Protein AF-A0A3E0WS18-F1 (afdb_monomer)

Mean predicted aligned error: 5.96 Å

pLDDT: mean 83.62, std 7.88, range [59.72, 91.38]

Radius of gyration: 14.19 Å; Cα contacts (8 Å, |Δi|>4): 54; chains: 1; bounding box: 28×22×42 Å

Nearest PDB structures (foldseek):
  3kaw-assembly1_A  TM=7.492E-01  e=6.828E+00  Pseudomonas aeruginosa
  3kav-assembly1_A  TM=7.507E-01  e=7.767E+00  Pseudomonas aeruginosa
  2f23-assembly2_B  TM=5.134E-01  e=8.835E+00  Thermus thermophilus HB27

Sequence (76 aa):
MAAEEAWLNSWERIRQERDQLMLETDWMILPDSPLSDADRDAVKAYRQALRDVPQDFAEPAAVEWPNKPAVVTEHA

Structure (mmCIF, N/CA/C/O backbone):
data_AF-A0A3E0WS18-F1
#
_entry.id   AF-A0A3E0WS18-F1
#
loop_
_atom_site.group_PDB
_atom_site.id
_atom_site.type_symbol
_atom_site.label_atom_id
_atom_site.label_alt_id
_atom_site.label_comp_id
_atom_site.label_asym_id
_atom_site.label_entity_id
_atom_site.label_seq_id
_atom_site.pdbx_PDB_ins_code
_atom_site.Cartn_x
_atom_site.Cartn_y
_atom_site.Cartn_z
_atom_site.occupancy
_atom_site.B_iso_or_equiv
_atom_site.auth_seq_id
_atom_site.auth_comp_id
_atom_site.auth_asym_id
_atom_site.auth_atom_id
_atom_site.pdbx_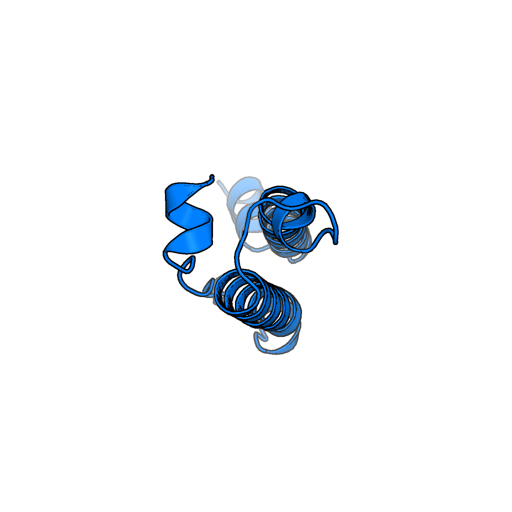PDB_model_num
ATOM 1 N N . MET A 1 1 ? 10.053 13.260 -23.806 1.00 59.72 1 MET A N 1
ATOM 2 C CA . MET A 1 1 ? 9.904 12.125 -24.746 1.00 59.72 1 MET A CA 1
ATOM 3 C C . MET A 1 1 ? 10.670 10.908 -24.210 1.00 59.72 1 MET A C 1
ATOM 5 O O . MET A 1 1 ? 10.208 10.383 -23.213 1.00 59.72 1 MET A O 1
ATOM 9 N N . ALA A 1 2 ? 11.863 10.520 -24.693 1.00 63.41 2 ALA A N 1
ATOM 10 C CA . ALA A 1 2 ? 12.492 9.238 -24.292 1.00 63.41 2 ALA A CA 1
ATOM 11 C C . ALA A 1 2 ? 12.874 9.093 -22.795 1.00 63.41 2 ALA A C 1
ATOM 13 O O . ALA A 1 2 ? 12.711 8.024 -22.216 1.00 63.41 2 ALA A O 1
ATOM 14 N N . ALA A 1 3 ? 13.364 10.155 -22.142 1.00 64.00 3 ALA A N 1
ATOM 15 C CA . ALA A 1 3 ? 13.710 10.108 -20.711 1.00 64.00 3 ALA A CA 1
ATOM 16 C C . ALA A 1 3 ? 12.473 10.053 -19.792 1.00 64.00 3 ALA A C 1
ATOM 18 O O . ALA A 1 3 ? 12.529 9.516 -18.691 1.00 64.00 3 ALA A O 1
ATOM 19 N N . GLU A 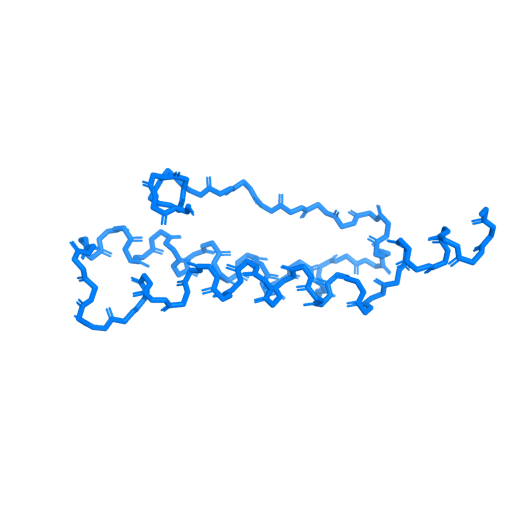1 4 ? 11.353 10.597 -20.262 1.00 62.84 4 GLU A N 1
ATOM 20 C CA . GLU A 1 4 ? 10.082 10.629 -19.538 1.00 62.84 4 GLU A CA 1
ATOM 21 C C . GLU A 1 4 ? 9.389 9.267 -19.621 1.00 62.84 4 GLU A C 1
ATOM 23 O O . GLU A 1 4 ? 8.959 8.732 -18.607 1.00 62.84 4 GLU A O 1
ATOM 28 N N . GLU A 1 5 ? 9.417 8.635 -20.796 1.00 62.75 5 GLU A N 1
ATOM 29 C CA . GLU A 1 5 ? 8.983 7.246 -20.989 1.00 62.75 5 GLU A CA 1
ATOM 30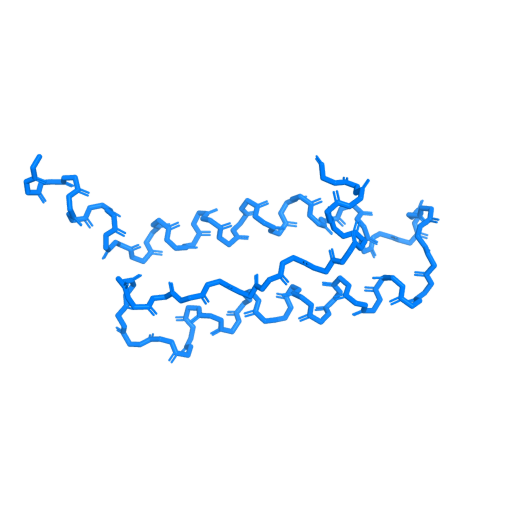 C C . GLU A 1 5 ? 9.816 6.258 -20.159 1.00 62.75 5 GLU A C 1
ATOM 32 O O . GLU A 1 5 ? 9.270 5.323 -19.574 1.00 62.75 5 GLU A O 1
ATOM 37 N N . ALA A 1 6 ? 11.130 6.483 -20.047 1.00 68.75 6 ALA A N 1
ATOM 38 C CA . ALA A 1 6 ? 12.007 5.653 -19.223 1.00 68.75 6 ALA A CA 1
ATOM 39 C C . ALA A 1 6 ? 11.680 5.757 -17.723 1.00 68.75 6 ALA A C 1
ATOM 41 O O . ALA A 1 6 ? 11.730 4.753 -17.015 1.00 68.75 6 ALA A O 1
ATOM 42 N N . TRP A 1 7 ? 11.318 6.949 -17.236 1.00 71.50 7 TRP A N 1
ATOM 43 C CA . TRP A 1 7 ? 10.893 7.132 -15.847 1.00 71.50 7 TRP A CA 1
ATOM 44 C C . TRP A 1 7 ? 9.495 6.553 -15.594 1.00 71.50 7 TRP A C 1
ATOM 46 O O . TRP A 1 7 ? 9.284 5.874 -14.586 1.00 71.50 7 TRP A O 1
ATOM 56 N N . LEU A 1 8 ? 8.562 6.741 -16.532 1.00 73.19 8 LEU A N 1
ATOM 57 C CA . LEU A 1 8 ? 7.215 6.169 -16.460 1.00 73.19 8 LEU A CA 1
ATOM 58 C C . LEU A 1 8 ? 7.237 4.636 -16.402 1.00 73.19 8 LEU A C 1
ATOM 60 O O . LEU A 1 8 ? 6.412 4.056 -15.701 1.00 73.19 8 LEU A O 1
ATOM 64 N N . ASN A 1 9 ? 8.211 4.004 -17.054 1.00 78.38 9 ASN A N 1
ATOM 65 C CA . ASN A 1 9 ? 8.407 2.554 -17.067 1.00 78.38 9 ASN A CA 1
ATOM 66 C C . ASN A 1 9 ? 9.548 2.118 -16.136 1.00 78.38 9 ASN A C 1
ATOM 68 O O . ASN A 1 9 ? 10.255 1.151 -16.418 1.00 78.38 9 ASN A O 1
ATOM 72 N N . SER A 1 10 ? 9.772 2.838 -15.036 1.00 85.25 10 SER A N 1
ATOM 73 C CA . SER A 1 10 ? 10.794 2.481 -14.053 1.00 85.25 10 SER A C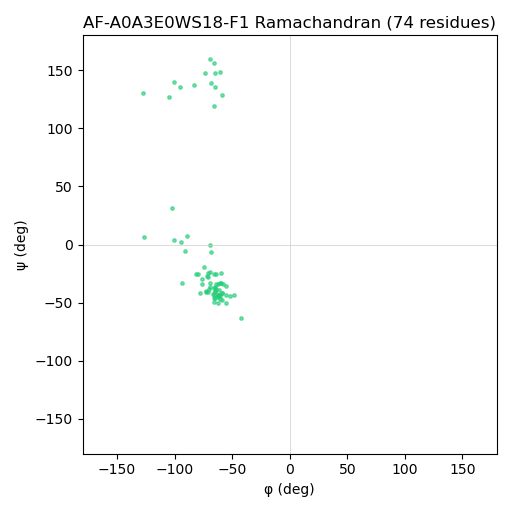A 1
ATOM 74 C C . SER A 1 10 ? 10.184 1.778 -12.841 1.00 85.25 10 SER A C 1
ATOM 76 O O . SER A 1 10 ? 9.154 2.181 -12.302 1.00 85.25 10 SER A O 1
ATO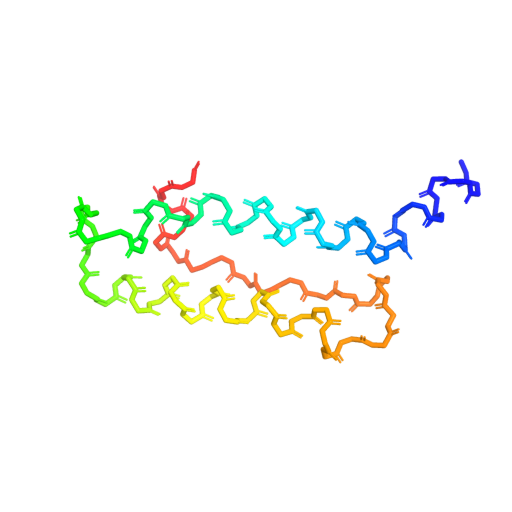M 78 N N . TRP A 1 11 ? 10.878 0.755 -12.340 1.00 86.25 11 TRP A N 1
ATOM 79 C CA . TRP A 1 11 ? 10.550 0.132 -11.053 1.00 86.25 11 TRP A CA 1
ATOM 80 C C . TRP A 1 11 ? 10.620 1.116 -9.881 1.00 86.25 11 TRP A C 1
ATOM 82 O O . TRP A 1 11 ? 9.980 0.906 -8.853 1.00 86.25 11 TRP A O 1
ATOM 92 N N . GLU A 1 12 ? 11.396 2.188 -10.028 1.00 86.62 12 GLU A N 1
ATOM 93 C CA . GLU A 1 12 ? 11.489 3.262 -9.046 1.00 86.62 12 GLU A CA 1
ATOM 94 C C . GLU A 1 12 ? 10.169 4.027 -8.922 1.00 86.62 12 GLU A C 1
ATOM 96 O O . GLU A 1 12 ? 9.677 4.187 -7.807 1.00 86.62 12 GLU A O 1
ATOM 101 N N . ARG A 1 13 ? 9.536 4.393 -10.045 1.00 88.12 13 ARG A N 1
ATOM 102 C CA . ARG A 1 13 ? 8.196 4.993 -10.047 1.00 88.12 13 ARG A CA 1
ATOM 103 C C . ARG A 1 13 ? 7.168 4.072 -9.392 1.00 88.12 13 ARG A C 1
ATOM 105 O O . ARG A 1 13 ? 6.431 4.519 -8.521 1.00 88.12 13 ARG A O 1
ATOM 112 N N . ILE A 1 14 ? 7.150 2.788 -9.756 1.00 89.12 14 ILE A N 1
ATOM 113 C CA . ILE A 1 14 ? 6.213 1.813 -9.167 1.00 89.12 14 ILE A CA 1
ATOM 114 C C . ILE A 1 14 ? 6.399 1.716 -7.650 1.00 89.12 14 ILE A C 1
ATOM 116 O O . ILE A 1 14 ? 5.427 1.696 -6.898 1.00 89.12 14 ILE A O 1
ATOM 120 N N . ARG A 1 15 ? 7.647 1.707 -7.168 1.00 88.88 15 ARG A N 1
ATOM 121 C CA . ARG A 1 15 ? 7.930 1.728 -5.726 1.00 88.88 15 ARG A CA 1
ATOM 122 C C . ARG A 1 15 ? 7.471 3.027 -5.069 1.00 88.88 15 ARG A C 1
ATOM 124 O O . ARG A 1 15 ? 6.906 2.953 -3.986 1.00 88.88 15 ARG A O 1
ATOM 131 N N . GLN A 1 16 ? 7.658 4.181 -5.713 1.00 89.31 16 GLN A N 1
ATOM 132 C CA . GLN A 1 16 ? 7.147 5.452 -5.193 1.00 89.31 16 GLN A CA 1
ATOM 133 C C . GLN A 1 16 ? 5.620 5.462 -5.101 1.00 89.31 16 GLN A C 1
ATOM 135 O O . GLN A 1 16 ? 5.088 5.852 -4.068 1.00 89.31 16 GLN A O 1
ATOM 140 N N . GLU A 1 17 ? 4.914 5.001 -6.133 1.00 89.56 17 GLU A N 1
ATOM 141 C CA . GLU A 1 17 ? 3.449 4.909 -6.124 1.00 89.56 17 GLU A CA 1
ATOM 142 C C . GLU A 1 17 ? 2.955 3.951 -5.032 1.00 89.56 17 GLU A C 1
ATOM 144 O O . GLU A 1 17 ? 2.067 4.311 -4.258 1.00 89.56 17 GLU A O 1
ATOM 149 N N . ARG A 1 18 ? 3.595 2.781 -4.877 1.00 91.12 18 ARG A N 1
ATOM 150 C CA . ARG A 1 18 ? 3.330 1.870 -3.753 1.00 91.12 18 ARG A CA 1
ATOM 151 C C . ARG A 1 18 ? 3.501 2.591 -2.421 1.00 91.12 18 ARG A C 1
ATOM 153 O O . ARG A 1 18 ? 2.632 2.489 -1.563 1.00 91.12 18 ARG A O 1
ATOM 160 N N . ASP A 1 19 ? 4.621 3.283 -2.235 1.00 90.38 19 ASP A N 1
ATOM 161 C CA . ASP A 1 19 ? 4.946 3.937 -0.970 1.00 90.38 19 ASP A CA 1
ATOM 162 C C . ASP A 1 19 ? 3.957 5.070 -0.657 1.00 90.38 19 ASP A C 1
ATOM 164 O O . ASP A 1 19 ? 3.549 5.199 0.494 1.00 90.38 19 ASP A O 1
ATOM 168 N N . GLN A 1 20 ? 3.488 5.818 -1.662 1.00 89.69 20 GLN A N 1
ATOM 169 C CA . GLN A 1 20 ? 2.412 6.808 -1.506 1.00 89.69 20 GLN A CA 1
ATOM 170 C C . GLN A 1 20 ? 1.094 6.154 -1.072 1.00 89.69 20 GLN A C 1
ATOM 172 O O . GLN A 1 20 ? 0.514 6.552 -0.065 1.00 89.69 20 GLN A O 1
ATOM 177 N N . LEU A 1 21 ? 0.653 5.098 -1.763 1.00 88.75 21 LEU A N 1
ATOM 178 C CA . LEU A 1 21 ? -0.583 4.378 -1.422 1.00 88.75 21 LEU A CA 1
ATOM 179 C C . LEU A 1 21 ? -0.499 3.701 -0.042 1.00 88.75 21 LEU A C 1
ATOM 181 O O . LEU A 1 21 ? -1.487 3.606 0.692 1.00 88.75 21 LEU A O 1
ATOM 185 N N . MET A 1 22 ? 0.690 3.234 0.342 1.00 88.88 22 MET A N 1
ATOM 186 C CA . MET A 1 22 ? 0.945 2.722 1.684 1.00 88.88 22 MET A CA 1
ATOM 187 C C . MET A 1 22 ? 0.933 3.837 2.730 1.00 88.88 22 MET A C 1
ATOM 189 O O . MET A 1 22 ? 0.407 3.613 3.813 1.00 88.88 22 MET A O 1
ATOM 193 N N . LEU A 1 23 ? 1.456 5.026 2.433 1.00 89.56 23 LEU A N 1
ATOM 194 C CA . LEU A 1 23 ? 1.420 6.169 3.347 1.00 89.56 23 LEU A CA 1
ATOM 195 C C . LEU A 1 23 ? -0.022 6.643 3.596 1.00 89.56 23 LEU A C 1
ATOM 197 O O . LEU A 1 23 ? -0.416 6.822 4.747 1.00 89.56 23 LEU A O 1
ATOM 201 N N . GLU A 1 24 ? -0.825 6.768 2.532 1.00 88.31 24 GLU A N 1
ATOM 202 C CA . GLU A 1 24 ? -2.250 7.141 2.601 1.00 88.31 24 GLU A CA 1
ATOM 203 C C . GLU A 1 24 ? -3.046 6.208 3.521 1.00 88.31 24 GLU A C 1
ATOM 205 O O . GLU A 1 24 ? -3.948 6.635 4.237 1.00 88.31 24 GLU A O 1
ATOM 210 N N . THR A 1 25 ? -2.689 4.924 3.521 1.00 88.38 25 THR A N 1
ATOM 211 C CA . THR A 1 25 ? -3.385 3.878 4.278 1.00 88.38 25 THR A CA 1
ATOM 212 C C . THR A 1 25 ? -2.685 3.491 5.582 1.00 88.38 25 THR A C 1
ATOM 214 O O . THR A 1 25 ? -3.115 2.553 6.253 1.00 88.38 25 THR A O 1
ATOM 217 N N . ASP A 1 26 ? -1.593 4.165 5.959 1.00 87.75 26 ASP A N 1
ATOM 218 C CA . ASP A 1 26 ? -0.773 3.772 7.114 1.00 87.75 26 ASP A CA 1
ATOM 219 C C . ASP A 1 26 ? -1.481 4.042 8.440 1.00 87.75 26 ASP A C 1
ATOM 221 O O . ASP A 1 26 ? -1.516 3.192 9.327 1.00 87.75 26 ASP A O 1
ATOM 225 N N . TRP A 1 27 ? -2.153 5.187 8.544 1.00 87.12 27 TRP A N 1
ATOM 226 C CA . TRP A 1 27 ? -2.923 5.545 9.732 1.00 87.12 27 TRP A CA 1
ATOM 227 C C . TRP A 1 27 ? -4.176 4.670 9.914 1.00 87.12 27 TRP A C 1
ATOM 229 O O . TRP A 1 27 ? -4.663 4.499 11.030 1.00 87.12 27 TRP A O 1
ATOM 239 N N . MET A 1 28 ? -4.685 4.077 8.831 1.00 86.81 28 MET A N 1
ATOM 240 C CA . MET A 1 28 ? -5.881 3.232 8.840 1.00 86.81 28 MET A CA 1
ATOM 241 C C . MET A 1 28 ? -5.642 1.884 9.535 1.00 86.81 28 MET A C 1
ATOM 243 O O . MET A 1 28 ? -6.561 1.304 10.100 1.00 86.81 28 MET A O 1
ATOM 247 N N . ILE A 1 29 ? -4.405 1.379 9.531 1.00 84.75 29 ILE A N 1
ATOM 248 C CA . ILE A 1 29 ? -4.051 0.108 10.187 1.00 84.75 29 ILE A CA 1
ATOM 249 C C . ILE A 1 29 ? -3.588 0.278 11.641 1.00 84.75 29 ILE A C 1
ATOM 251 O O . ILE A 1 29 ? -3.375 -0.730 12.326 1.00 84.75 29 ILE A O 1
ATOM 255 N N . LEU A 1 30 ? -3.446 1.519 12.119 1.00 86.75 30 LEU A N 1
ATOM 256 C CA . LEU A 1 30 ? -3.055 1.809 13.497 1.00 86.75 30 LEU A CA 1
ATOM 257 C C . LEU A 1 30 ? -4.124 1.333 14.496 1.00 86.75 30 LEU A C 1
ATOM 259 O O . LEU A 1 30 ? -5.316 1.357 14.186 1.00 86.75 30 LEU A O 1
ATOM 263 N N . PRO A 1 31 ? -3.717 0.907 15.707 1.00 78.88 31 PRO A N 1
ATOM 264 C CA . PRO A 1 31 ? -4.651 0.462 16.742 1.00 78.88 31 PRO A CA 1
ATOM 265 C C . PRO A 1 31 ? -5.587 1.578 17.227 1.00 78.88 31 PRO A C 1
ATOM 267 O O . PRO A 1 31 ? -6.689 1.276 17.665 1.00 78.88 31 PRO A O 1
ATOM 270 N N . ASP A 1 32 ? -5.170 2.841 17.103 1.00 80.75 32 ASP A N 1
ATOM 271 C CA . ASP A 1 32 ? -5.958 4.026 17.474 1.00 80.75 32 ASP A CA 1
ATOM 272 C C . ASP A 1 32 ? -6.834 4.558 16.322 1.00 80.75 32 ASP A C 1
ATOM 274 O O . ASP A 1 32 ? -7.408 5.643 16.420 1.00 80.75 32 ASP A O 1
ATOM 278 N N . SER A 1 33 ? -6.918 3.834 15.201 1.00 80.12 33 SER A N 1
ATOM 279 C CA . SER A 1 33 ? -7.735 4.257 14.066 1.00 80.12 33 SER A CA 1
ATOM 280 C C . SER A 1 33 ? -9.230 4.182 14.411 1.00 80.12 33 SER A C 1
ATOM 282 O O . SER A 1 33 ? -9.663 3.194 15.006 1.00 80.12 33 SER A O 1
ATOM 284 N N . PRO A 1 34 ? -10.054 5.166 14.002 1.00 83.06 34 PRO A N 1
ATOM 285 C CA . PRO A 1 34 ? -11.508 5.119 14.185 1.00 83.06 34 PRO A CA 1
ATOM 286 C C . PRO A 1 34 ? -12.207 4.056 13.316 1.00 83.06 34 PRO A C 1
ATOM 288 O O . PRO A 1 34 ? -13.431 3.939 13.364 1.00 83.06 34 PRO A O 1
ATOM 291 N N . LEU A 1 35 ? -11.454 3.314 12.498 1.00 84.75 35 LEU A N 1
ATOM 292 C CA . LEU A 1 35 ? -11.961 2.280 11.605 1.00 84.75 35 LEU A CA 1
ATOM 293 C C . LEU A 1 35 ? -12.385 1.014 12.352 1.00 84.75 35 LEU A C 1
ATOM 295 O O . LEU A 1 35 ? -11.775 0.610 13.343 1.00 84.75 35 LEU A O 1
ATOM 299 N N . SER A 1 36 ? -13.408 0.345 11.819 1.00 87.19 36 SER A N 1
ATOM 300 C CA . SER A 1 36 ? -13.822 -0.963 12.318 1.00 87.19 36 SER A CA 1
ATOM 301 C C . SER A 1 36 ? -12.774 -2.039 12.000 1.00 87.19 36 SER A C 1
ATOM 303 O O . SER A 1 36 ? -11.961 -1.891 11.086 1.00 87.19 36 SER A O 1
ATOM 305 N N . ASP A 1 37 ? -12.799 -3.164 12.720 1.00 85.94 37 ASP A N 1
ATOM 306 C CA . ASP A 1 37 ? -11.896 -4.289 12.433 1.00 85.94 37 ASP A CA 1
ATOM 307 C C . ASP A 1 37 ? -12.056 -4.819 10.998 1.00 85.94 37 ASP A C 1
ATOM 309 O O . ASP A 1 37 ? -11.066 -5.176 10.361 1.00 85.94 37 ASP A O 1
ATOM 313 N N . ALA A 1 38 ? -13.281 -4.791 10.460 1.00 86.38 38 ALA A N 1
ATOM 314 C CA . ALA A 1 38 ? -13.565 -5.184 9.082 1.00 86.38 38 ALA A CA 1
ATOM 315 C C . ALA A 1 38 ? -12.910 -4.234 8.064 1.00 86.38 38 ALA A C 1
ATOM 317 O O . ALA A 1 38 ? -12.294 -4.691 7.100 1.00 86.38 38 ALA A O 1
ATOM 318 N N . ASP A 1 39 ? -12.982 -2.923 8.305 1.00 87.62 39 ASP A N 1
ATOM 319 C CA . ASP A 1 39 ? -12.344 -1.918 7.449 1.00 87.62 39 ASP A CA 1
ATOM 320 C C . ASP A 1 39 ? -10.820 -2.032 7.516 1.00 87.62 39 ASP A C 1
ATOM 322 O O . ASP A 1 39 ? -10.140 -2.021 6.490 1.00 87.62 39 ASP A O 1
ATOM 326 N N . ARG A 1 40 ? -10.270 -2.233 8.718 1.00 87.56 40 ARG A N 1
ATOM 327 C CA . ARG A 1 40 ? -8.835 -2.477 8.919 1.00 87.56 40 ARG A CA 1
ATOM 328 C C . ARG A 1 40 ? -8.360 -3.710 8.160 1.00 87.56 40 ARG A C 1
ATOM 330 O O . ARG A 1 40 ? -7.284 -3.672 7.565 1.00 87.56 40 ARG A O 1
ATOM 337 N N . ASP A 1 41 ? -9.129 -4.794 8.165 1.00 88.81 41 ASP A N 1
ATOM 338 C CA . ASP A 1 41 ? -8.787 -6.002 7.414 1.00 88.81 41 ASP A CA 1
ATOM 339 C C . ASP A 1 41 ? -8.887 -5.789 5.896 1.00 88.81 41 ASP A C 1
ATOM 341 O O . ASP A 1 41 ? -8.009 -6.254 5.165 1.00 88.81 41 ASP A O 1
ATOM 345 N N . ALA A 1 42 ? -9.855 -5.000 5.417 1.00 89.50 42 ALA A N 1
ATOM 346 C CA . ALA A 1 42 ? -9.919 -4.592 4.012 1.00 89.50 42 ALA A CA 1
ATOM 347 C C . ALA A 1 42 ? -8.692 -3.761 3.597 1.00 89.50 42 ALA A C 1
ATOM 349 O O . ALA A 1 42 ? -8.093 -4.019 2.549 1.00 89.50 42 ALA A O 1
ATOM 350 N N . VAL A 1 43 ? -8.253 -2.815 4.437 1.00 89.94 43 VAL A N 1
ATOM 351 C CA . VAL A 1 43 ? -7.027 -2.040 4.187 1.00 89.94 43 VAL A CA 1
ATOM 352 C C . VAL A 1 43 ? -5.786 -2.932 4.218 1.00 89.94 43 VAL A C 1
ATOM 354 O O . VAL A 1 43 ? -4.910 -2.784 3.367 1.00 89.94 43 VAL A O 1
ATOM 357 N N . LYS A 1 44 ? -5.687 -3.888 5.149 1.00 89.75 44 LYS A N 1
ATOM 358 C CA . LYS A 1 44 ? -4.573 -4.855 5.171 1.00 89.75 44 LYS A CA 1
ATOM 359 C C . LYS A 1 44 ? -4.528 -5.693 3.894 1.00 89.75 44 LYS A C 1
ATOM 361 O O . LYS A 1 44 ? -3.446 -5.848 3.333 1.00 89.75 44 LYS A O 1
ATOM 366 N N . ALA A 1 45 ? -5.672 -6.191 3.421 1.00 90.81 45 ALA A N 1
ATOM 367 C CA . ALA A 1 45 ? -5.761 -6.943 2.170 1.00 90.81 45 ALA A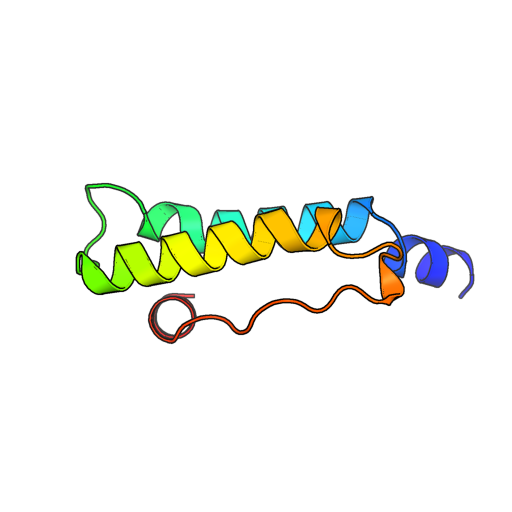 CA 1
ATOM 368 C C . ALA A 1 45 ? -5.333 -6.085 0.969 1.00 90.81 45 ALA A C 1
ATOM 370 O O . ALA A 1 45 ? -4.536 -6.529 0.144 1.00 90.81 45 ALA A O 1
ATOM 371 N N . TYR A 1 46 ? -5.778 -4.827 0.920 1.00 91.38 46 TYR A N 1
ATOM 372 C CA . TYR A 1 46 ? -5.355 -3.870 -0.100 1.00 91.38 46 TYR A CA 1
ATOM 373 C C . TYR A 1 46 ? -3.840 -3.612 -0.060 1.00 91.38 46 TYR A C 1
ATOM 375 O O . TYR A 1 46 ? -3.167 -3.710 -1.082 1.00 91.38 46 TYR A O 1
ATOM 383 N N . ARG A 1 47 ? -3.264 -3.368 1.124 1.00 90.50 47 ARG A N 1
ATOM 384 C CA . ARG A 1 47 ? -1.812 -3.173 1.303 1.00 90.50 47 ARG A CA 1
ATOM 385 C C . ARG A 1 47 ? -0.997 -4.403 0.919 1.00 90.50 47 ARG A C 1
ATOM 387 O O . ARG A 1 47 ? 0.128 -4.250 0.449 1.00 90.50 47 ARG A O 1
ATOM 394 N N . GLN A 1 48 ? -1.534 -5.600 1.142 1.00 90.56 48 GLN A N 1
ATOM 395 C CA . GLN A 1 48 ? -0.898 -6.835 0.700 1.00 90.56 48 GLN A CA 1
ATOM 396 C C . GLN A 1 48 ? -0.867 -6.892 -0.831 1.00 90.56 48 GLN A C 1
ATOM 398 O O . GLN A 1 48 ? 0.215 -7.005 -1.397 1.00 90.56 48 GLN A O 1
ATOM 403 N N . ALA A 1 49 ? -2.003 -6.648 -1.492 1.00 90.25 49 ALA A N 1
ATOM 404 C CA . ALA A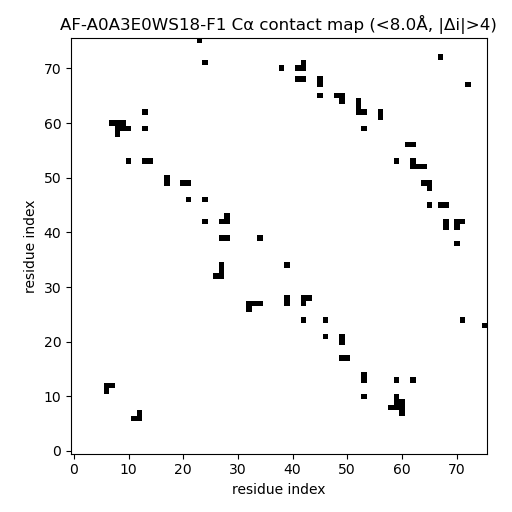 1 49 ? -2.066 -6.577 -2.950 1.00 90.25 49 ALA A CA 1
ATOM 405 C C . ALA A 1 49 ? -1.081 -5.539 -3.525 1.00 90.25 49 ALA A C 1
ATOM 407 O O . ALA A 1 49 ? -0.346 -5.843 -4.455 1.00 90.25 49 ALA A O 1
ATOM 408 N N . LEU A 1 50 ? -0.971 -4.345 -2.923 1.00 89.69 50 LEU A N 1
ATOM 409 C CA . LEU A 1 50 ? 0.004 -3.322 -3.338 1.00 89.69 50 LEU A CA 1
ATOM 410 C C . LEU A 1 50 ? 1.469 -3.773 -3.239 1.00 89.69 50 LEU A C 1
ATOM 412 O O . LEU A 1 50 ? 2.313 -3.309 -4.006 1.00 89.69 50 LEU A O 1
ATOM 416 N N . ARG A 1 51 ? 1.803 -4.621 -2.261 1.00 89.25 51 ARG A N 1
ATOM 417 C CA . ARG A 1 51 ? 3.162 -5.159 -2.099 1.00 89.25 51 ARG A CA 1
ATOM 418 C C . ARG A 1 51 ? 3.465 -6.254 -3.110 1.00 89.25 51 ARG A C 1
ATOM 420 O O . ARG A 1 51 ? 4.612 -6.335 -3.549 1.00 89.25 51 ARG A O 1
ATOM 427 N N . ASP A 1 52 ? 2.454 -7.035 -3.463 1.00 89.44 52 ASP A N 1
ATOM 428 C CA . ASP A 1 52 ? 2.577 -8.151 -4.396 1.00 89.44 52 ASP A CA 1
ATOM 429 C C . ASP A 1 52 ? 2.667 -7.658 -5.849 1.00 89.44 52 ASP A C 1
ATOM 431 O O . ASP A 1 52 ? 3.427 -8.223 -6.626 1.00 89.44 52 ASP A O 1
ATOM 435 N N . VAL A 1 53 ? 2.060 -6.508 -6.179 1.00 86.69 53 VAL A N 1
ATOM 436 C CA . VAL A 1 53 ? 2.155 -5.846 -7.498 1.00 86.69 53 VAL A CA 1
ATOM 437 C C . VAL A 1 53 ? 3.587 -5.862 -8.076 1.00 86.69 53 VAL A C 1
ATOM 439 O O . VAL A 1 53 ? 3.820 -6.523 -9.085 1.00 86.69 53 VAL A O 1
ATOM 442 N N . PRO A 1 54 ? 4.613 -5.231 -7.474 1.00 83.31 54 PRO A N 1
ATOM 443 C CA . PRO A 1 54 ? 5.947 -5.226 -8.071 1.00 83.31 54 PRO A CA 1
ATOM 444 C C . PRO A 1 54 ? 6.675 -6.582 -8.086 1.00 83.31 54 PRO A C 1
ATOM 446 O O . PRO A 1 54 ? 7.770 -6.661 -8.638 1.00 83.31 54 PRO A O 1
ATOM 449 N N . GLN A 1 55 ? 6.127 -7.621 -7.450 1.00 82.69 55 GLN A N 1
ATOM 450 C CA . GLN A 1 55 ? 6.630 -8.997 -7.527 1.00 82.69 55 GLN A CA 1
ATOM 451 C C . GLN A 1 55 ? 5.912 -9.804 -8.622 1.00 82.69 55 GLN A C 1
ATOM 453 O O . GLN A 1 55 ? 6.544 -10.653 -9.245 1.00 82.69 55 GLN A O 1
ATOM 458 N N . ASP A 1 56 ? 4.628 -9.528 -8.864 1.00 85.50 56 ASP A N 1
ATOM 459 C CA . ASP A 1 56 ? 3.776 -10.262 -9.806 1.00 85.50 56 ASP A CA 1
ATOM 460 C C . ASP A 1 56 ? 3.961 -9.818 -11.264 1.00 85.50 56 ASP A C 1
ATOM 462 O O . ASP A 1 56 ? 3.735 -10.600 -12.190 1.00 85.50 56 ASP A O 1
ATOM 466 N N . PHE A 1 57 ? 4.406 -8.580 -11.496 1.00 85.75 57 PHE A N 1
ATOM 467 C CA . PHE A 1 57 ? 4.636 -8.064 -12.845 1.00 85.75 57 PHE A CA 1
ATOM 468 C C . PHE A 1 57 ? 6.101 -8.219 -13.278 1.00 85.75 57 PHE A C 1
ATOM 470 O O . PHE A 1 57 ? 7.034 -7.898 -12.546 1.00 85.75 57 PHE A O 1
ATOM 477 N N . ALA A 1 58 ? 6.314 -8.669 -14.517 1.00 82.25 58 ALA A N 1
ATOM 478 C CA . ALA A 1 58 ? 7.646 -8.709 -15.128 1.00 82.25 58 ALA A CA 1
ATOM 479 C C . ALA A 1 58 ? 8.085 -7.332 -15.662 1.00 82.25 58 ALA A C 1
ATOM 481 O O . ALA A 1 58 ? 9.281 -7.049 -15.752 1.00 82.25 58 ALA A O 1
ATOM 482 N N . GLU A 1 59 ? 7.117 -6.473 -15.997 1.00 83.81 59 GLU A N 1
ATOM 483 C CA . GLU A 1 59 ? 7.340 -5.165 -16.605 1.00 83.81 59 GLU A CA 1
ATOM 484 C C . GLU A 1 59 ? 6.615 -4.060 -15.819 1.00 83.81 59 GLU A C 1
ATOM 486 O O . GLU A 1 59 ? 5.411 -4.167 -15.588 1.00 83.81 59 GLU A O 1
ATOM 491 N N . PRO A 1 60 ? 7.296 -2.956 -15.464 1.00 83.38 60 PRO A N 1
ATOM 492 C CA . PRO A 1 60 ? 6.690 -1.833 -14.742 1.00 83.38 60 PRO A CA 1
ATOM 493 C C . PRO A 1 60 ? 5.614 -1.098 -15.556 1.00 83.38 60 PRO A C 1
ATOM 495 O O . PRO A 1 60 ? 4.713 -0.507 -14.978 1.00 83.38 60 PRO A O 1
ATOM 498 N N . ALA A 1 61 ? 5.677 -1.154 -16.890 1.00 82.19 61 ALA A N 1
ATOM 499 C CA . ALA A 1 61 ? 4.655 -0.584 -17.772 1.00 82.19 61 ALA A CA 1
ATOM 500 C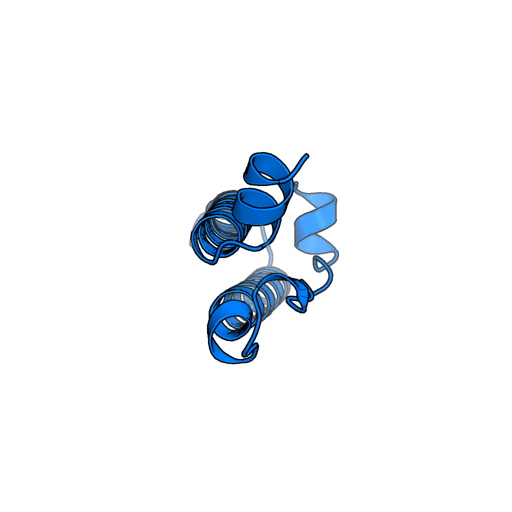 C . ALA A 1 61 ? 3.330 -1.370 -17.744 1.00 82.19 61 ALA A C 1
ATOM 502 O O . ALA A 1 61 ? 2.281 -0.817 -18.060 1.00 82.19 61 ALA A O 1
ATOM 503 N N . ALA A 1 62 ? 3.392 -2.655 -17.385 1.00 85.31 62 ALA A N 1
ATOM 504 C CA . ALA A 1 62 ? 2.246 -3.556 -17.298 1.00 85.31 62 ALA A CA 1
ATOM 505 C C . ALA A 1 62 ? 1.662 -3.634 -15.879 1.00 85.31 62 ALA A C 1
ATOM 507 O O . ALA A 1 62 ? 0.737 -4.406 -15.647 1.00 85.31 62 ALA A O 1
ATOM 508 N N . VAL A 1 63 ? 2.215 -2.871 -14.928 1.00 87.00 63 VAL A N 1
ATOM 509 C CA . VAL A 1 63 ? 1.739 -2.849 -13.547 1.00 87.00 63 VAL A CA 1
ATOM 510 C C . VAL A 1 63 ? 0.329 -2.274 -13.495 1.00 87.00 63 VAL A C 1
ATOM 512 O O . VAL A 1 63 ? 0.101 -1.108 -13.816 1.00 87.00 63 VAL A O 1
ATOM 515 N N . GLU A 1 64 ? -0.601 -3.095 -13.021 1.00 86.31 64 GLU A N 1
ATOM 516 C CA . GLU A 1 64 ? -1.963 -2.684 -12.709 1.00 86.31 64 GLU A CA 1
ATOM 517 C C . GLU A 1 64 ? -2.136 -2.571 -11.194 1.00 86.31 64 GLU A C 1
ATOM 519 O O . GLU A 1 64 ? -1.846 -3.503 -10.440 1.00 86.31 64 GLU A O 1
ATOM 524 N N . TRP A 1 65 ? -2.613 -1.413 -10.738 1.00 85.94 65 TRP A N 1
ATOM 525 C CA . TRP A 1 65 ? -2.874 -1.183 -9.322 1.00 85.94 65 TRP A CA 1
ATOM 526 C C . TRP A 1 65 ? -4.247 -1.732 -8.922 1.00 85.94 65 TRP A C 1
ATOM 528 O O . TRP A 1 65 ? -5.226 -1.510 -9.640 1.00 85.94 65 TRP A O 1
ATOM 538 N N . PRO A 1 66 ? -4.361 -2.405 -7.762 1.00 87.19 66 PRO A N 1
ATOM 539 C CA . PRO A 1 66 ? -5.650 -2.829 -7.240 1.00 87.19 66 PRO A CA 1
ATOM 540 C C . PRO A 1 66 ? -6.552 -1.617 -6.985 1.00 87.19 66 PRO A C 1
ATOM 542 O O . PRO A 1 66 ? -6.090 -0.537 -6.613 1.00 87.19 66 PRO A O 1
ATOM 545 N N . ASN A 1 67 ? -7.863 -1.803 -7.145 1.00 86.12 67 ASN A N 1
ATOM 546 C CA . ASN A 1 67 ? -8.828 -0.759 -6.815 1.00 86.12 67 ASN A CA 1
ATOM 547 C C . ASN A 1 67 ? -8.805 -0.466 -5.312 1.00 86.12 67 ASN A C 1
ATOM 549 O O . ASN A 1 67 ? -8.825 -1.386 -4.489 1.00 86.12 67 ASN A O 1
ATOM 553 N N . LYS A 1 68 ? -8.808 0.825 -4.966 1.00 85.31 68 LYS A N 1
ATOM 554 C CA . LYS A 1 68 ? -8.925 1.280 -3.579 1.00 85.31 68 LYS A CA 1
ATOM 555 C C . LYS A 1 68 ? -10.239 0.743 -2.984 1.00 85.31 68 LYS A C 1
ATOM 557 O O . LYS A 1 68 ? -11.289 0.908 -3.609 1.00 85.31 68 LYS A O 1
ATOM 562 N N . PRO A 1 69 ? -10.212 0.085 -1.811 1.00 84.25 69 PRO A N 1
ATOM 563 C CA . PRO A 1 69 ? -11.441 -0.307 -1.131 1.00 84.25 69 PRO A CA 1
ATOM 564 C C . PRO A 1 69 ? -12.201 0.946 -0.674 1.00 84.25 69 PRO A C 1
ATOM 566 O O . PRO A 1 69 ? -11.587 1.992 -0.463 1.00 84.25 69 PRO A O 1
ATOM 569 N N . ALA A 1 70 ? -13.522 0.835 -0.490 1.00 84.81 70 ALA A N 1
ATOM 570 C CA . ALA A 1 70 ? -14.390 1.969 -0.145 1.00 84.81 70 ALA A CA 1
ATOM 571 C C . ALA A 1 70 ? -13.875 2.757 1.069 1.00 84.81 70 ALA A C 1
ATOM 573 O O . ALA A 1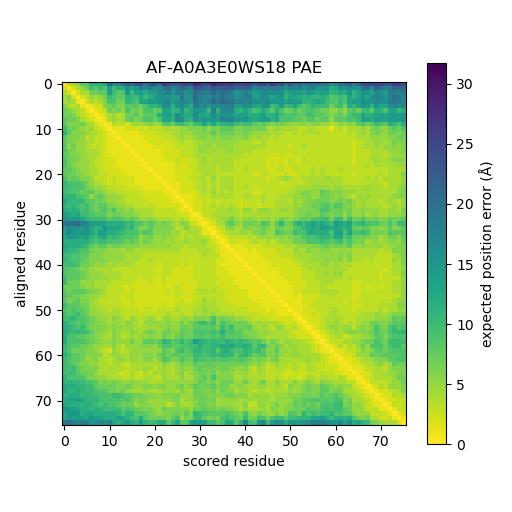 70 ? -13.713 3.964 0.969 1.00 84.81 70 ALA A O 1
ATOM 574 N N . VAL A 1 71 ? -13.452 2.058 2.125 1.00 82.94 71 VAL A N 1
ATOM 575 C CA . VAL A 1 71 ? -12.773 2.628 3.303 1.00 82.94 71 VAL A CA 1
ATOM 576 C C . VAL A 1 71 ? -11.615 3.562 2.931 1.00 82.94 71 VAL A C 1
ATOM 578 O O . VAL A 1 71 ? -11.478 4.633 3.506 1.00 82.94 71 VAL A O 1
ATOM 581 N N . VAL A 1 72 ? -10.773 3.197 1.961 1.00 82.00 72 VAL A N 1
ATOM 582 C CA . VAL A 1 72 ? -9.651 4.055 1.556 1.00 82.00 72 VAL A CA 1
ATOM 583 C C . VAL A 1 72 ? -10.161 5.256 0.775 1.00 82.00 72 VAL A C 1
ATOM 585 O O . VAL A 1 72 ? -9.675 6.353 0.985 1.00 82.00 72 VAL A O 1
ATOM 588 N N . THR A 1 73 ? -11.149 5.082 -0.101 1.00 79.88 73 THR A N 1
ATOM 589 C CA . THR A 1 73 ? -11.735 6.188 -0.874 1.00 79.88 73 THR A CA 1
ATOM 590 C C . THR A 1 73 ? -12.541 7.162 -0.012 1.00 79.88 73 THR A C 1
ATOM 592 O O . THR A 1 73 ? -12.558 8.352 -0.302 1.00 79.88 73 THR A O 1
ATOM 595 N N . GLU A 1 74 ? -13.197 6.684 1.041 1.00 74.94 74 GLU A N 1
ATOM 596 C CA . GLU A 1 74 ? -13.974 7.503 1.978 1.00 74.94 74 GLU A CA 1
ATOM 597 C C . GLU A 1 74 ? -13.086 8.320 2.925 1.00 74.94 74 GLU A C 1
ATOM 599 O O . GLU A 1 74 ? -13.541 9.310 3.499 1.00 74.94 74 GLU A O 1
ATOM 604 N N . HIS A 1 75 ? -11.823 7.918 3.078 1.00 68.69 75 HIS A N 1
ATOM 605 C CA . HIS A 1 75 ? -10.894 8.482 4.051 1.00 68.69 75 HIS A CA 1
ATOM 606 C C . HIS A 1 75 ? -9.556 8.973 3.450 1.00 68.69 75 HIS A C 1
ATOM 608 O O . HIS A 1 75 ? -8.659 9.333 4.216 1.00 68.69 75 HIS A O 1
ATOM 614 N N . ALA A 1 76 ? -9.410 8.977 2.119 1.00 61.09 76 ALA A N 1
ATOM 615 C CA . ALA A 1 76 ? -8.276 9.553 1.378 1.00 61.09 76 ALA A CA 1
ATOM 616 C C . ALA A 1 76 ? -8.491 11.045 1.098 1.00 61.09 76 ALA A C 1
ATOM 618 O O . ALA A 1 76 ? -7.493 11.794 1.182 1.00 61.09 76 ALA A O 1
#

Organism: NCBI:txid351052

Solvent-accessible surface area (backbone atoms only — not comparable to full-atom values): 4596 Å² total; per-residue (Å²): 105,76,72,53,54,52,48,67,45,23,65,65,48,54,49,51,53,41,51,50,58,47,56,74,48,47,62,53,65,40,92,85,32,94,60,51,74,69,51,30,51,51,51,50,52,50,55,50,51,54,63,44,41,80,71,73,42,95,44,54,75,71,60,72,80,81,80,76,52,66,70,53,68,79,71,106

InterPro domains:
  IPR031893 Phage tail assembly chaperone-like domain [PF16778] (11-70)

Secondary structure (DSSP, 8-state):
-HHHHHHHT-HHHHHHHHHHHHHHTTGGGSTT-SS-HHHHHHHHHHHHHHHHHHHH-S-GGG--PPPPPHHHHHH-

Foldseek 3Di:
DVVVVPCQFDPVVLVVVLVVLCVLCVLVLDPPHPDDPVLNVVSVVLNVQSVCQSVVDPTSNPGDHDDDPPSSVVRD